Protein AF-A0A453CKP6-F1 (afdb_monomer)

Nearest PDB structures (foldseek):
  4l83-assembly1_A  TM=9.614E-01  e=2.572E-04  Brugia malayi
  2grr-assembly1_A  TM=9.349E-01  e=9.934E-04  Homo sapiens

pLDDT: mean 86.18, std 12.43, range [45.34, 96.06]

Sequence (57 aa):
MASGGIARGRLAEERKSWRKNHPHVRGFVAKPETLPDGSVNLMVWRCVIPGKPGVRK

Foldseek 3Di:
DDPDPPLLVVLVVVVVVCVVDPPVVQPWDWAFDQDPVRDGDSVHIDIDDHDDPPDDD

InterPro domains:
  IPR016135 Ubiquitin-conjugating enzyme/RWD-like [G3DSA:3.10.110.10] (1-55)
  IPR016135 Ubiquitin-conjugating enzyme/RWD-like [SSF54495] (5-54)

Radius of gyration: 14.34 Å; Cα contacts (8 Å, |Δi|>4): 49; chains: 1; bounding box: 43×25×29 Å

Mean predicted aligned error: 6.19 Å

Organism: Aegilops tauschii subsp. strangulata (NCBI:txid200361)

Solvent-accessible surface area (backbone atoms only — not comparable to full-atom values): 3749 Å² total; per-residue (Å²): 128,85,90,50,59,74,69,54,51,52,47,53,51,51,52,52,49,44,74,73,71,57,65,62,94,64,56,51,42,79,44,58,37,68,46,98,88,70,48,74,41,77,91,43,69,55,69,42,82,54,78,62,87,94,64,78,132

Structure (mmCIF, N/CA/C/O backbone):
data_AF-A0A453CKP6-F1
#
_entry.id   AF-A0A453CKP6-F1
#
loop_
_atom_site.group_PDB
_atom_site.id
_atom_site.type_symbol
_atom_site.label_atom_id
_atom_site.label_alt_id
_atom_site.label_comp_id
_atom_site.label_asym_id
_atom_site.label_entity_id
_atom_site.label_seq_id
_atom_site.pdbx_PDB_ins_code
_atom_site.Cartn_x
_atom_site.Cartn_y
_atom_site.Cartn_z
_atom_site.occupancy
_atom_site.B_iso_or_equiv
_atom_site.auth_seq_id
_atom_site.auth_comp_id
_atom_site.auth_asym_id
_atom_site.auth_atom_id
_atom_site.pdbx_PDB_model_num
ATOM 1 N N . MET A 1 1 ? 20.503 5.189 -10.415 1.00 45.34 1 MET A N 1
ATOM 2 C CA . MET A 1 1 ? 19.088 5.575 -10.210 1.00 45.34 1 MET A CA 1
ATOM 3 C C . MET A 1 1 ? 18.249 4.347 -10.500 1.00 45.34 1 MET A C 1
ATOM 5 O O . MET A 1 1 ? 18.408 3.792 -11.577 1.00 45.34 1 MET A O 1
ATOM 9 N N . ALA A 1 2 ? 17.498 3.829 -9.526 1.00 47.66 2 ALA A N 1
ATOM 10 C CA . ALA A 1 2 ? 16.831 2.535 -9.671 1.00 47.66 2 ALA A CA 1
ATOM 11 C C . ALA A 1 2 ? 15.878 2.544 -10.879 1.00 47.66 2 ALA A C 1
ATOM 13 O O . ALA A 1 2 ? 14.913 3.301 -10.919 1.00 47.66 2 ALA A O 1
ATOM 14 N N . SER A 1 3 ? 16.179 1.693 -11.856 1.00 54.88 3 SER A N 1
ATOM 15 C CA . SER A 1 3 ? 15.487 1.469 -13.127 1.00 54.88 3 SER A CA 1
ATOM 16 C C . SER A 1 3 ? 14.159 0.716 -12.949 1.00 54.88 3 SER A C 1
ATOM 18 O O . SER A 1 3 ? 13.854 -0.248 -13.646 1.00 54.88 3 SER A O 1
ATOM 20 N N . GLY A 1 4 ? 13.342 1.130 -11.983 1.00 64.06 4 GLY A N 1
ATOM 21 C CA . GLY A 1 4 ? 11.952 0.707 -11.885 1.00 64.06 4 GLY A CA 1
ATOM 22 C C . GLY A 1 4 ? 11.099 1.738 -12.606 1.00 64.06 4 GLY A C 1
ATOM 23 O O . GLY A 1 4 ? 10.999 2.855 -12.115 1.00 64.06 4 GLY A O 1
ATOM 24 N N . GLY A 1 5 ? 10.515 1.393 -13.760 1.00 84.56 5 GLY A 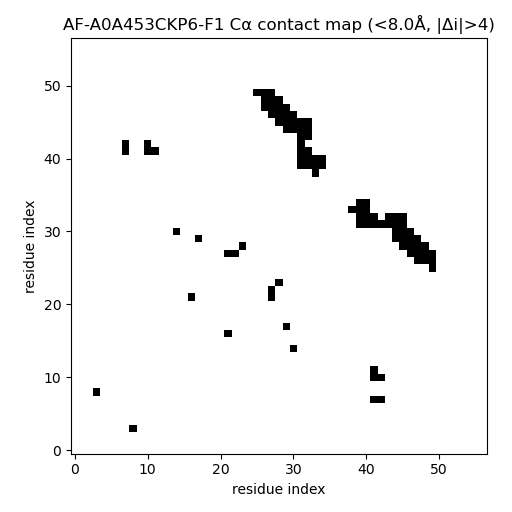N 1
ATOM 25 C CA . GLY A 1 5 ? 9.669 2.308 -14.542 1.00 84.56 5 GLY A CA 1
ATOM 26 C C . GLY A 1 5 ? 8.607 3.041 -13.705 1.00 84.56 5 GLY A C 1
A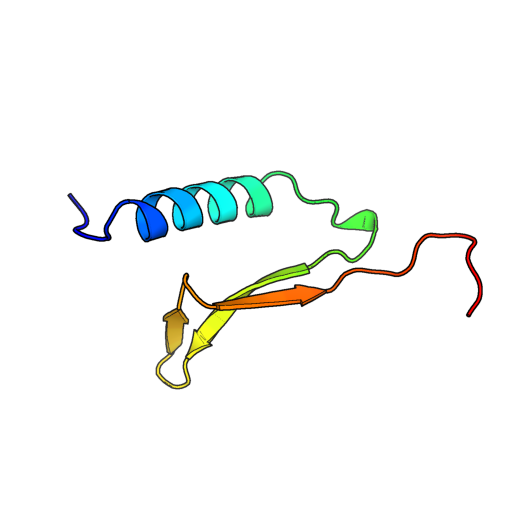TOM 27 O O . GLY A 1 5 ? 8.282 2.604 -12.602 1.00 84.56 5 GLY A O 1
ATOM 28 N N . ILE A 1 6 ? 8.056 4.139 -14.241 1.00 91.69 6 ILE A N 1
ATOM 29 C CA . ILE A 1 6 ? 7.212 5.144 -13.546 1.00 91.69 6 ILE A CA 1
ATOM 30 C C . ILE A 1 6 ? 6.237 4.539 -12.515 1.00 91.69 6 ILE A C 1
ATOM 32 O O . ILE A 1 6 ? 6.147 5.026 -11.388 1.00 91.69 6 ILE A O 1
ATOM 36 N N . ALA A 1 7 ? 5.564 3.435 -12.857 1.00 91.31 7 ALA A N 1
ATOM 37 C CA . ALA A 1 7 ? 4.659 2.720 -11.957 1.00 91.31 7 ALA A CA 1
ATOM 38 C C . ALA A 1 7 ? 5.322 2.264 -10.640 1.00 91.31 7 ALA A C 1
ATOM 40 O O . ALA A 1 7 ? 4.785 2.504 -9.560 1.00 91.31 7 ALA A O 1
ATOM 41 N N . ARG A 1 8 ? 6.506 1.638 -10.702 1.00 90.44 8 ARG A N 1
ATOM 42 C CA . ARG A 1 8 ? 7.234 1.161 -9.513 1.00 90.44 8 ARG A CA 1
ATOM 43 C C . ARG A 1 8 ? 7.711 2.316 -8.637 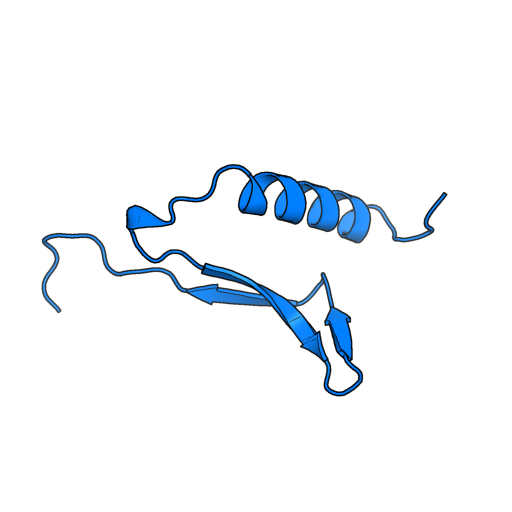1.00 90.44 8 ARG A C 1
ATOM 45 O O . ARG A 1 8 ? 7.644 2.198 -7.416 1.00 90.44 8 ARG A O 1
ATOM 52 N N . GLY A 1 9 ? 8.151 3.418 -9.251 1.00 92.94 9 GLY A N 1
ATOM 53 C CA . GLY A 1 9 ? 8.524 4.640 -8.532 1.00 92.94 9 GLY A CA 1
ATOM 54 C C . GLY A 1 9 ? 7.358 5.177 -7.705 1.00 92.94 9 GLY A C 1
ATOM 55 O O . GLY A 1 9 ? 7.473 5.316 -6.487 1.00 92.94 9 GLY A O 1
ATOM 56 N N . ARG A 1 10 ? 6.193 5.346 -8.341 1.00 94.81 10 ARG A N 1
ATOM 57 C CA . ARG A 1 10 ? 4.984 5.820 -7.659 1.00 94.81 10 ARG A CA 1
ATOM 58 C C . ARG A 1 10 ? 4.523 4.876 -6.545 1.00 94.81 10 ARG A C 1
ATOM 60 O O . ARG A 1 10 ? 4.211 5.324 -5.448 1.00 94.81 10 ARG A O 1
ATOM 67 N N . LEU A 1 11 ? 4.519 3.564 -6.781 1.00 94.94 11 LEU A N 1
ATOM 68 C CA . LEU A 1 11 ? 4.113 2.576 -5.769 1.00 94.94 11 LEU A CA 1
ATOM 69 C C . LEU A 1 11 ? 5.039 2.566 -4.541 1.00 94.94 11 LEU A C 1
ATOM 71 O O . LEU A 1 11 ? 4.581 2.337 -3.418 1.00 94.94 11 LEU A O 1
ATOM 75 N N . ALA A 1 12 ? 6.333 2.838 -4.726 1.00 93.19 12 ALA A N 1
ATOM 76 C CA . ALA A 1 12 ? 7.270 2.975 -3.616 1.00 93.19 12 ALA A CA 1
ATOM 77 C C . ALA A 1 12 ? 6.964 4.215 -2.754 1.00 93.19 12 ALA A C 1
ATOM 79 O O . ALA A 1 12 ? 7.017 4.133 -1.522 1.00 93.19 12 ALA A O 1
ATOM 80 N N . GLU A 1 13 ? 6.598 5.336 -3.383 1.00 94.62 13 GLU A N 1
ATOM 81 C CA . GLU A 1 13 ? 6.156 6.556 -2.696 1.00 94.62 13 GLU A CA 1
ATOM 82 C C . GLU A 1 13 ? 4.857 6.328 -1.917 1.00 94.62 13 GLU A C 1
ATOM 84 O O . GLU A 1 13 ? 4.797 6.649 -0.728 1.00 94.62 13 GLU A O 1
ATOM 89 N N . GLU A 1 14 ? 3.858 5.688 -2.532 1.00 94.62 14 GLU A N 1
ATOM 90 C CA . GLU A 1 14 ? 2.595 5.340 -1.866 1.00 94.62 14 GLU A CA 1
ATOM 91 C C . GLU A 1 14 ? 2.838 4.434 -0.654 1.00 94.62 14 GLU A C 1
ATOM 93 O O . GLU A 1 14 ? 2.330 4.692 0.437 1.00 94.62 14 GLU A O 1
ATOM 98 N N . ARG A 1 15 ? 3.706 3.419 -0.779 1.00 93.44 15 ARG A N 1
ATOM 99 C CA . ARG A 1 15 ? 4.086 2.560 0.355 1.00 93.44 15 ARG A CA 1
ATOM 100 C C . ARG A 1 15 ? 4.726 3.357 1.492 1.00 93.44 15 ARG A C 1
ATOM 102 O O . ARG A 1 15 ? 4.476 3.063 2.663 1.00 93.44 15 ARG A O 1
ATOM 109 N N . LYS A 1 16 ? 5.579 4.334 1.169 1.00 93.56 16 LYS A N 1
ATOM 110 C CA . LYS A 1 16 ? 6.222 5.205 2.163 1.00 93.56 16 LYS A CA 1
ATOM 111 C C . LYS A 1 16 ? 5.185 6.091 2.858 1.00 93.56 16 LYS A C 1
ATOM 113 O O . LYS A 1 16 ? 5.209 6.182 4.084 1.00 93.56 16 LYS A O 1
ATOM 118 N N . SER A 1 17 ? 4.273 6.687 2.091 1.00 94.00 17 SER A N 1
ATOM 119 C CA . SER A 1 17 ? 3.167 7.509 2.596 1.00 94.00 17 SER A CA 1
ATOM 120 C C . SER A 1 17 ? 2.245 6.705 3.518 1.00 94.00 17 SER A C 1
ATOM 122 O O . SER A 1 17 ? 2.021 7.091 4.666 1.00 94.00 17 SER A O 1
ATOM 124 N N . TRP A 1 18 ? 1.826 5.516 3.073 1.00 93.06 18 TRP A N 1
ATOM 125 C CA . TRP A 1 18 ? 0.991 4.593 3.837 1.00 93.06 18 TRP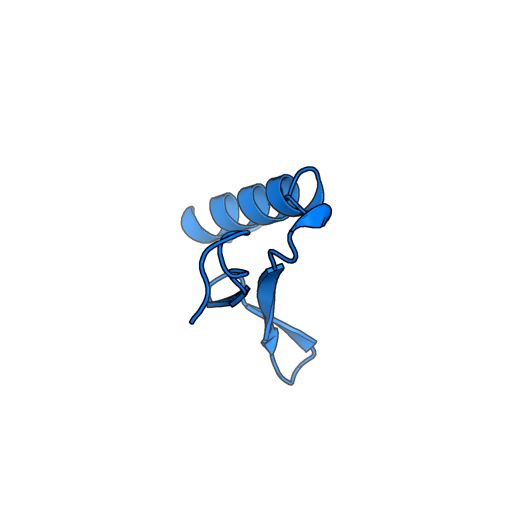 A CA 1
ATOM 126 C C . TRP A 1 18 ? 1.638 4.207 5.168 1.00 93.06 18 TRP A C 1
ATOM 128 O O . TRP A 1 18 ? 1.025 4.321 6.224 1.00 93.06 18 TRP A O 1
ATOM 138 N N . ARG A 1 19 ? 2.918 3.817 5.158 1.00 90.75 19 ARG A N 1
ATOM 139 C 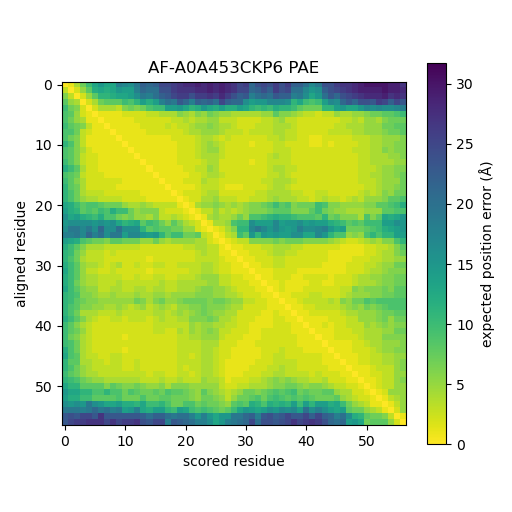CA . ARG A 1 19 ? 3.645 3.484 6.396 1.00 90.75 19 ARG A CA 1
ATOM 140 C C . ARG A 1 19 ? 3.738 4.650 7.379 1.00 90.75 19 ARG A C 1
ATOM 142 O O . ARG A 1 19 ? 3.878 4.390 8.568 1.00 90.75 19 ARG A O 1
ATOM 149 N N . LYS A 1 20 ? 3.709 5.895 6.896 1.00 90.06 20 LYS A N 1
ATOM 150 C CA . LYS A 1 20 ? 3.762 7.085 7.747 1.00 90.06 20 LYS A CA 1
ATOM 151 C C . LYS A 1 20 ? 2.401 7.371 8.378 1.00 90.06 20 LYS A C 1
ATOM 153 O O . LYS A 1 20 ? 2.332 7.537 9.586 1.00 90.06 20 LYS A O 1
ATOM 158 N N . ASN A 1 21 ? 1.347 7.419 7.565 1.00 85.25 21 ASN A N 1
ATOM 159 C CA . ASN A 1 21 ? 0.041 7.939 7.965 1.00 85.25 21 ASN A CA 1
ATOM 160 C C . ASN A 1 21 ? -1.104 7.091 7.391 1.00 85.25 21 ASN A C 1
ATOM 162 O O . ASN A 1 21 ? -1.883 7.578 6.571 1.00 85.25 21 ASN A O 1
ATOM 166 N N . HIS A 1 22 ? -1.235 5.834 7.820 1.00 83.06 22 HIS A N 1
ATOM 167 C CA . HIS A 1 22 ? -2.449 5.059 7.546 1.00 83.06 22 HIS A CA 1
ATOM 168 C C . HIS A 1 22 ? -3.323 4.914 8.799 1.00 83.06 22 HIS A C 1
ATOM 170 O O . HIS A 1 22 ? -2.815 4.978 9.920 1.00 83.06 22 HIS A O 1
ATOM 176 N N . PRO A 1 23 ? -4.648 4.740 8.652 1.00 80.62 23 PRO A N 1
ATOM 177 C CA . PRO A 1 23 ? -5.560 4.625 9.786 1.00 80.62 23 PRO A CA 1
ATOM 178 C C . PRO A 1 23 ? -5.438 3.251 10.477 1.00 80.62 23 PRO A C 1
ATOM 180 O O . PRO A 1 23 ? -6.304 2.387 10.324 1.00 80.62 23 PRO A O 1
ATOM 183 N N . HIS A 1 24 ? -4.382 3.061 11.282 1.00 66.50 24 HIS A N 1
ATOM 184 C CA . HIS A 1 24 ? -4.148 1.845 12.085 1.00 66.50 24 HIS A CA 1
ATOM 185 C C . HIS A 1 24 ? -5.339 1.536 13.003 1.00 66.50 24 HIS A C 1
ATOM 187 O O . HIS A 1 24 ? -5.743 0.386 13.148 1.00 66.50 24 HIS A O 1
ATOM 193 N N . VAL A 1 25 ? -5.932 2.586 13.582 1.00 63.44 25 VAL A N 1
ATOM 194 C CA . VAL A 1 25 ? -6.987 2.513 14.608 1.00 63.44 25 VAL A CA 1
ATOM 195 C C . VAL A 1 25 ? -8.260 1.822 14.105 1.00 63.44 25 VAL A C 1
ATOM 197 O O . VAL A 1 25 ? -9.093 1.405 14.901 1.00 63.44 25 VAL A O 1
ATOM 200 N N . ARG A 1 26 ? -8.431 1.687 12.783 1.00 68.69 26 ARG A N 1
ATOM 201 C CA . ARG A 1 26 ? -9.603 1.032 12.190 1.00 68.69 26 ARG A CA 1
ATOM 202 C C . ARG A 1 26 ? -9.315 -0.349 11.607 1.00 68.69 26 ARG A C 1
ATOM 204 O O . ARG A 1 26 ? -10.267 -0.995 11.206 1.00 68.69 26 ARG A O 1
ATOM 211 N N . GLY A 1 27 ? -8.068 -0.826 11.591 1.00 83.81 27 GLY A N 1
ATOM 212 C CA . GLY A 1 27 ? -7.729 -2.150 11.044 1.00 83.81 27 GLY A CA 1
ATOM 213 C C . GLY A 1 27 ? -7.560 -2.186 9.521 1.00 83.81 27 GLY A C 1
ATOM 214 O O . GLY A 1 27 ? -7.650 -3.254 8.918 1.00 83.81 27 GLY A O 1
ATOM 215 N N . PHE A 1 28 ? -7.317 -1.035 8.885 1.00 90.94 28 PHE A N 1
ATOM 216 C CA . PHE A 1 28 ? -6.927 -0.999 7.475 1.00 90.94 28 PHE A CA 1
ATOM 217 C C . PHE A 1 28 ? -5.515 -1.553 7.306 1.00 90.94 28 PHE A C 1
ATOM 219 O O . PHE A 1 28 ? -4.585 -1.115 7.981 1.00 90.94 28 PHE A O 1
ATOM 226 N N . VAL A 1 29 ? -5.346 -2.465 6.353 1.00 92.06 29 VAL A N 1
ATOM 227 C CA . VAL A 1 29 ? -4.039 -3.014 5.983 1.00 92.06 29 VAL A CA 1
ATOM 228 C C . VAL A 1 29 ? -3.855 -2.842 4.486 1.00 92.06 29 VAL A C 1
ATOM 230 O O . VAL A 1 29 ? -4.755 -3.159 3.717 1.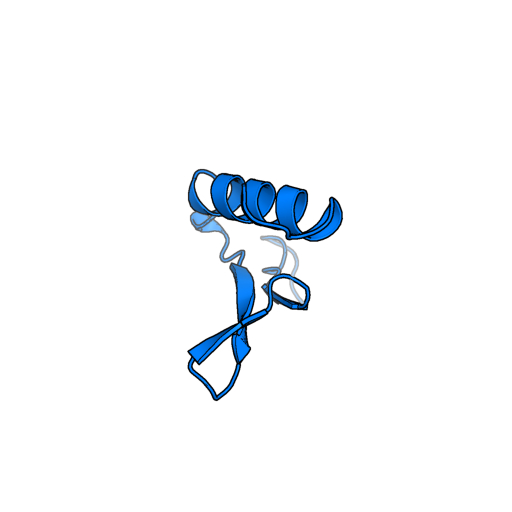00 92.06 29 VAL A O 1
ATOM 233 N N . ALA A 1 30 ? -2.681 -2.383 4.068 1.00 93.94 30 ALA A N 1
ATOM 234 C CA . ALA A 1 30 ? -2.238 -2.451 2.683 1.00 93.94 30 ALA A CA 1
ATOM 235 C C . ALA A 1 30 ? -0.734 -2.723 2.680 1.00 93.94 30 ALA A C 1
ATOM 237 O O . ALA A 1 30 ? 0.060 -1.927 3.188 1.00 93.94 30 ALA A O 1
ATOM 238 N N . LYS A 1 31 ? -0.335 -3.881 2.156 1.00 93.06 31 LYS A N 1
ATOM 239 C CA . LYS A 1 31 ? 1.077 -4.253 2.023 1.00 93.06 31 LYS A CA 1
ATOM 240 C C . LYS A 1 31 ? 1.324 -4.954 0.688 1.00 93.06 31 LYS A C 1
ATOM 242 O O . LYS A 1 31 ? 0.482 -5.757 0.286 1.00 93.06 31 LYS A O 1
ATOM 247 N N . PRO A 1 32 ? 2.452 -4.686 0.012 1.00 96.06 32 PRO A N 1
ATOM 248 C CA . PRO A 1 32 ? 2.819 -5.432 -1.183 1.00 96.06 32 PRO A CA 1
ATOM 249 C C . PRO A 1 32 ? 3.046 -6.908 -0.844 1.00 96.06 32 PRO A C 1
ATOM 251 O O . PRO A 1 32 ? 3.367 -7.256 0.298 1.00 96.06 32 PRO A O 1
ATOM 254 N N . GLU A 1 33 ? 2.860 -7.769 -1.831 1.00 96.06 33 GLU A N 1
ATOM 255 C CA . GLU A 1 33 ? 3.056 -9.202 -1.685 1.00 96.06 33 GLU A CA 1
ATOM 256 C C . GLU A 1 33 ? 4.535 -9.543 -1.483 1.00 96.06 33 GLU A C 1
ATOM 258 O O . GLU A 1 33 ? 5.411 -9.046 -2.192 1.00 96.06 33 GLU A O 1
ATOM 263 N N . THR A 1 34 ? 4.801 -10.406 -0.504 1.00 94.50 34 THR A N 1
ATOM 264 C CA . THR A 1 34 ? 6.100 -11.058 -0.342 1.00 94.50 34 THR A CA 1
ATOM 265 C C . THR A 1 34 ? 6.044 -12.385 -1.080 1.00 94.50 34 THR A C 1
ATOM 267 O O . THR A 1 34 ? 5.180 -13.216 -0.793 1.00 94.50 34 THR A O 1
ATOM 270 N N . LEU A 1 35 ? 6.938 -12.552 -2.046 1.00 93.19 35 LEU A N 1
ATOM 271 C CA . LEU A 1 35 ? 7.083 -13.773 -2.823 1.00 93.19 35 LEU A CA 1
ATOM 272 C C . LEU A 1 35 ? 7.778 -14.865 -1.981 1.00 93.19 35 LEU A C 1
ATOM 274 O O . LEU A 1 35 ? 8.411 -14.549 -0.969 1.00 93.19 35 LEU A O 1
ATOM 278 N N . PRO A 1 36 ? 7.676 -16.152 -2.365 1.00 95.25 36 PRO A N 1
ATOM 279 C CA . PRO A 1 36 ? 8.300 -17.254 -1.624 1.00 95.25 36 PRO A CA 1
ATOM 280 C C . PRO A 1 36 ? 9.825 -17.145 -1.482 1.00 95.25 36 PRO A C 1
ATOM 282 O O . PRO A 1 36 ? 10.394 -17.696 -0.548 1.00 95.25 36 PRO A O 1
ATOM 285 N N . ASP A 1 37 ? 10.479 -16.414 -2.385 1.00 93.81 37 ASP A N 1
ATOM 286 C CA . ASP A 1 37 ? 11.915 -16.119 -2.352 1.00 93.81 37 ASP A CA 1
ATOM 287 C C . ASP A 1 37 ? 12.289 -14.986 -1.368 1.00 93.81 37 ASP A C 1
ATOM 289 O O . ASP A 1 37 ? 13.458 -14.629 -1.239 1.00 93.81 37 ASP A O 1
ATOM 293 N N . GLY A 1 38 ? 11.304 -14.399 -0.678 1.00 91.75 38 GLY A N 1
ATOM 294 C CA . GLY A 1 38 ? 11.478 -13.283 0.252 1.00 91.75 38 GLY A CA 1
ATOM 295 C C . GLY A 1 38 ? 11.522 -11.905 -0.413 1.00 91.75 38 GLY A C 1
ATOM 296 O O . GLY A 1 38 ? 11.526 -10.887 0.287 1.00 91.75 38 GLY A O 1
ATOM 297 N N . SER A 1 39 ? 11.509 -11.836 -1.746 1.00 92.88 39 SER A N 1
ATOM 298 C CA . SER A 1 39 ? 11.436 -10.573 -2.472 1.00 92.88 39 SER A CA 1
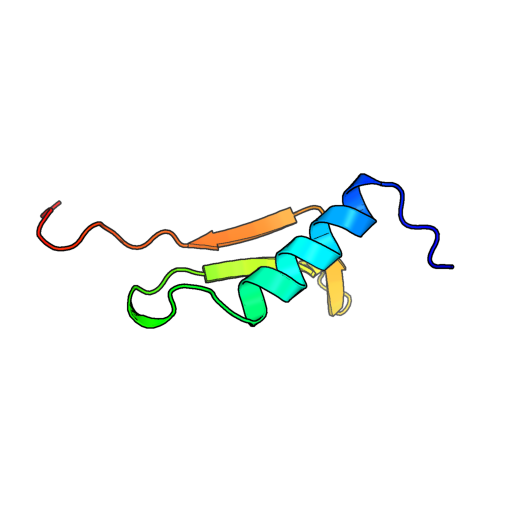ATOM 299 C C . SER A 1 39 ? 10.028 -9.965 -2.392 1.00 92.88 39 SER A C 1
ATOM 301 O O . SER A 1 39 ? 9.037 -10.634 -2.093 1.00 92.88 39 SER A O 1
ATOM 303 N N . VAL A 1 40 ? 9.925 -8.651 -2.608 1.00 93.19 40 VAL A N 1
ATOM 304 C CA . VAL A 1 40 ? 8.651 -7.922 -2.528 1.00 93.19 40 VAL A CA 1
ATOM 305 C C . VAL A 1 40 ? 8.187 -7.534 -3.923 1.00 93.19 40 VAL A C 1
ATOM 307 O O . VAL A 1 40 ? 8.856 -6.768 -4.620 1.00 93.19 40 VAL A O 1
ATOM 310 N N . ASN A 1 41 ? 6.993 -7.982 -4.296 1.00 93.81 41 ASN A N 1
ATOM 311 C CA . ASN A 1 41 ? 6.344 -7.576 -5.530 1.00 93.81 41 ASN A CA 1
ATOM 312 C C . ASN A 1 41 ? 5.480 -6.331 -5.294 1.00 93.81 41 ASN A C 1
ATOM 314 O O . ASN A 1 41 ? 4.349 -6.414 -4.824 1.00 93.81 41 ASN A O 1
ATOM 318 N N . LEU A 1 42 ? 5.997 -5.156 -5.664 1.00 93.00 42 LEU A N 1
ATOM 319 C CA . LEU A 1 42 ? 5.253 -3.895 -5.555 1.00 93.00 42 LEU A CA 1
ATOM 320 C C . LEU A 1 42 ? 4.018 -3.825 -6.464 1.00 93.00 42 LEU A C 1
ATOM 322 O O . LEU A 1 42 ? 3.201 -2.933 -6.269 1.00 93.00 42 LEU A O 1
ATOM 326 N N . MET A 1 43 ? 3.869 -4.723 -7.440 1.00 93.69 43 MET A N 1
ATOM 327 C CA . MET A 1 43 ? 2.741 -4.703 -8.377 1.00 93.69 43 MET A CA 1
ATOM 328 C C . MET A 1 43 ? 1.498 -5.422 -7.838 1.00 93.69 43 MET A C 1
ATOM 330 O O . MET A 1 43 ? 0.426 -5.274 -8.414 1.00 93.69 43 MET A O 1
ATOM 334 N N . VAL A 1 44 ? 1.618 -6.179 -6.741 1.00 94.38 44 VAL A N 1
ATOM 335 C CA . VAL A 1 44 ? 0.512 -6.932 -6.132 1.00 94.38 44 VAL A CA 1
ATOM 336 C C . VAL A 1 44 ? 0.419 -6.581 -4.655 1.00 94.38 44 VAL A C 1
ATOM 338 O O . VAL A 1 44 ? 1.422 -6.594 -3.946 1.00 94.38 44 VAL A O 1
ATOM 341 N N . TRP A 1 45 ? -0.783 -6.247 -4.182 1.00 95.19 45 TRP A N 1
ATOM 342 C CA . TRP A 1 45 ? -1.009 -5.771 -2.818 1.00 95.19 45 TRP A CA 1
ATOM 343 C C . TRP A 1 45 ? -2.063 -6.607 -2.108 1.00 95.19 45 TRP A C 1
ATOM 345 O O . TRP A 1 45 ? -3.137 -6.878 -2.640 1.00 95.19 45 TRP A O 1
ATOM 355 N N . ARG A 1 46 ? -1.759 -6.977 -0.864 1.00 93.75 46 ARG A N 1
ATOM 356 C CA . ARG A 1 46 ? -2.703 -7.598 0.059 1.00 93.75 46 ARG A CA 1
ATOM 357 C C . ARG A 1 46 ? -3.318 -6.503 0.917 1.00 93.75 46 ARG A C 1
ATOM 359 O O . ARG A 1 46 ? -2.644 -5.926 1.779 1.00 93.75 46 ARG A O 1
ATOM 366 N N . CYS A 1 47 ? -4.590 -6.229 0.653 1.00 94.25 47 CYS A N 1
ATOM 367 C CA . CYS A 1 47 ? -5.351 -5.173 1.305 1.00 94.25 47 CYS A CA 1
ATOM 368 C C . CYS A 1 47 ? -6.466 -5.757 2.177 1.00 94.25 47 CYS A C 1
ATOM 370 O O . CYS A 1 47 ? -7.108 -6.735 1.803 1.00 94.25 47 CYS A O 1
ATOM 372 N N . VAL A 1 48 ? -6.710 -5.135 3.329 1.00 92.25 48 VAL A N 1
ATOM 373 C CA . VAL A 1 48 ? -7.834 -5.437 4.219 1.00 92.25 48 VAL A CA 1
ATOM 374 C C . VAL A 1 48 ? -8.582 -4.143 4.481 1.00 92.25 48 VAL A C 1
ATOM 376 O O . VAL A 1 48 ? -7.996 -3.165 4.952 1.00 92.25 48 VAL A O 1
ATOM 379 N N . ILE A 1 49 ? -9.877 -4.159 4.170 1.00 90.19 49 ILE A N 1
ATOM 380 C CA . ILE A 1 49 ? -10.791 -3.054 4.435 1.00 90.19 49 ILE A CA 1
ATOM 381 C C . ILE A 1 49 ? -11.715 -3.489 5.579 1.00 90.19 49 ILE A C 1
ATOM 383 O O . ILE A 1 49 ? -12.530 -4.395 5.394 1.00 90.19 49 ILE A O 1
ATOM 387 N N . PRO A 1 50 ? -11.584 -2.886 6.767 1.00 89.56 50 PRO A N 1
ATOM 388 C CA . PRO A 1 50 ? -12.458 -3.160 7.896 1.00 89.56 50 PRO A CA 1
ATOM 389 C C . PRO A 1 50 ? -13.872 -2.641 7.606 1.00 89.56 50 PRO A C 1
ATOM 391 O O . PRO A 1 50 ? -14.057 -1.623 6.935 1.00 89.56 50 PRO A O 1
ATOM 394 N N . GLY A 1 51 ? -14.882 -3.329 8.140 1.00 85.94 51 GLY A N 1
ATOM 395 C CA . GLY A 1 51 ? -16.271 -2.881 8.048 1.00 85.94 51 GLY A CA 1
ATOM 396 C C . GLY A 1 51 ? -16.468 -1.506 8.692 1.00 85.94 51 GLY A C 1
ATOM 397 O O . GLY A 1 51 ? -15.804 -1.156 9.672 1.00 85.94 51 GLY A O 1
ATOM 398 N N . LYS A 1 52 ? -17.394 -0.711 8.148 1.00 84.38 52 LYS A N 1
ATOM 399 C CA . LYS A 1 52 ? -17.723 0.597 8.723 1.00 84.38 52 LYS A CA 1
ATOM 400 C C . LYS A 1 52 ? -18.346 0.403 10.118 1.00 84.38 52 LYS A C 1
ATOM 402 O O . LYS A 1 52 ? -19.279 -0.392 10.244 1.00 84.38 52 LYS A O 1
ATOM 407 N N . PRO A 1 53 ? -17.890 1.135 11.153 1.00 81.44 53 PRO A N 1
ATOM 408 C CA . PRO A 1 53 ? -18.507 1.070 12.475 1.00 81.44 53 PRO A CA 1
ATOM 409 C C . PRO A 1 53 ? -20.010 1.361 12.409 1.00 81.44 53 PRO A C 1
ATOM 411 O O . PRO A 1 53 ? -20.433 2.272 11.697 1.00 81.44 53 PRO A O 1
ATOM 414 N N . GLY A 1 54 ? -20.807 0.588 13.148 1.00 82.38 54 GLY A N 1
ATOM 415 C CA . GLY A 1 54 ? -22.262 0.762 13.230 1.00 82.38 54 GLY A CA 1
ATOM 416 C C . GLY A 1 54 ? -23.067 0.135 12.087 1.00 82.38 54 GLY A C 1
ATOM 417 O O . GLY A 1 54 ? -24.290 0.122 12.160 1.00 82.38 54 GLY A O 1
ATOM 418 N N . VAL A 1 55 ? -22.417 -0.430 11.066 1.00 78.19 55 VAL A N 1
ATOM 419 C CA . VAL A 1 55 ? -23.096 -1.209 10.021 1.00 78.19 55 VAL A CA 1
ATOM 420 C C . VAL A 1 55 ? -23.012 -2.684 10.418 1.00 78.19 55 VAL A C 1
ATOM 422 O O . VAL A 1 55 ? -21.941 -3.287 10.344 1.00 78.19 55 VAL A O 1
ATOM 425 N N . ARG A 1 56 ? -24.113 -3.258 10.925 1.00 71.00 56 ARG A N 1
ATOM 426 C CA . ARG A 1 56 ? -24.195 -4.709 11.175 1.00 71.00 56 ARG A CA 1
ATOM 427 C C . ARG A 1 56 ? -24.306 -5.437 9.831 1.00 71.00 56 ARG A C 1
ATOM 429 O O . ARG A 1 56 ? -24.849 -4.877 8.882 1.00 71.00 56 ARG A O 1
ATOM 436 N N . LYS A 1 57 ? -23.736 -6.642 9.765 1.00 60.91 57 LYS A N 1
ATOM 437 C CA . LYS A 1 57 ? -23.960 -7.569 8.649 1.00 60.91 57 LYS A CA 1
ATOM 438 C C . LYS A 1 57 ? -25.420 -7.991 8.590 1.00 60.91 57 LYS A C 1
ATOM 440 O O . LYS A 1 57 ? -26.015 -8.113 9.687 1.00 60.91 57 LYS A O 1
#

Secondary structure (DSSP, 8-state):
-----HHHHHHHHHHHHHHHS--GGGT-EEEEEEPTTS-EEEEEEEEE-PPPTT---

=== Feature glossary ===
The record interleaves many kinds of information about one protein. Here is each kind framed as the question it answers.

Q: What does the local fold look like, residue by residue?
A: A 3Di character summarizes, for each residue, the relative orientation of the Cα frame of its nearest spatial neighbor. Because it encodes fold topology rather than chemistry, 3Di alignments detect remote structural similarity that sequence alignment misses.

Q: Which residues are in helices, strands, or loops?
A: Secondary structure is the local, repeating backbone conformation. DSSP classifies it into eight states by reading the hydrogen-bond network: three helix types (H, G, I), two β types (E, B), two non-regular types (T, S), and unstructured coil (-).

Q: How big and how compact is the whole molecule?
A: Three whole-structure scalars: the radius of gyration (RMS distance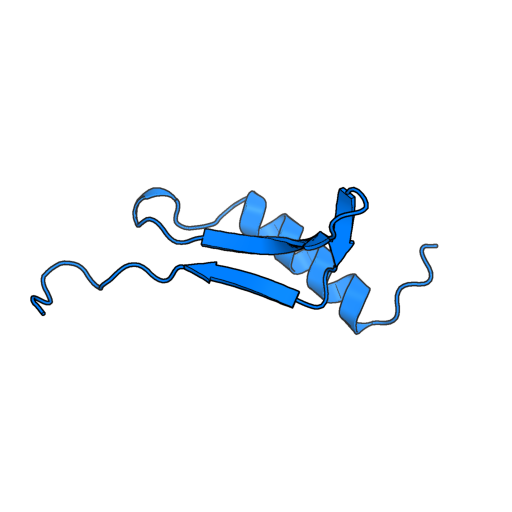 of Cα from centroid, in Å), the count of Cα–Cα contacts (pairs closer than 8 Å and separated by more than four residues in sequence — i.e. tertiar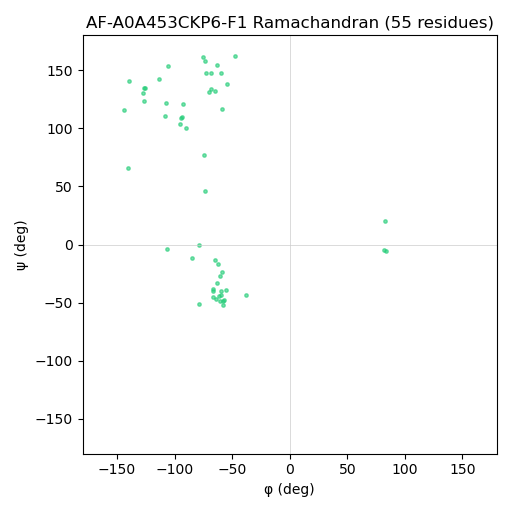y, not local, contacts), and the bounding-box dimensions. Together they distinguish compact globular folds from extended fibres or disordered chains.

Q: How confident is the AlphaFold model at each residue?
A: For AlphaFold models, the B-factor field carries pLDDT — the model's own estimate of local accuracy on a 0–100 scale. Regions with pLDDT<50 should be treated as essentially unmodeled; they often correspond to intrinsically disordered segments.

Q: What family and function is it annotated with?
A: Functional annotations link the protein to curated databases. InterPro entries identify conserved domains and families by matching the sequence against member-database signatures (Pfam, PROSITE, CDD, …). Gene Ontology (GO) terms describe molecular function, biological process, and cellular component in a controlled vocabulary. CATH places the structure in a hierarchical fold classification (Class/Architecture/Topology/Homologous-superfamily). The organism is the source species.

Q: What known structures does this most resemble?
A: Nearest PDB neighbors are the top structural matches found by Foldseek when searching this structure against the entire Protein Data Bank. Each hit reports a TM-score (0 to 1; >0.5 almost always implies the same fold) and an E-value. These are *structural* homologs — they may share no detectable sequence similarity.

Q: Which residues are buried vs exposed?
A: Solvent-accessible surface area (SASA) is the area in Å² traced out by the centre of a 1.4 Å probe sphere (a water molecule) rolled over the protein's van der Waals surface (Shrake–Rupley / Lee–Richards construction). Buried residues have near-zero SASA; fully exposed residues can exceed 200 Å². The total SASA scales roughly with the number of surface residues.

Q: What are the backbone torsion angles?
A: φ (phi) and ψ (psi) are the two rotatable backbone dihedrals per residue: φ is the C(i-1)–N–Cα–C torsion, ψ is the N–Cα–C–N(i+1) torsion, both in degrees on (−180°, 180°]. α-helical residues cluster near (−60°, −45°); β-strand residues near (−120°, +130°). A Ramachandran plot is simply a scatter of (φ, ψ) for every residue.

Q: Are the domains correctly placed relative to each other?
A: Predicted aligned error is AlphaFold's pairwise confidence. Unlike pLDDT (per-residue), PAE is per-residue-pair and captures whether two parts of the structure are correctly placed relative to each other. Units are ångströms of expected positional error.

Q: What if only a Cα trace is available?
A: P-SEA three-state annotation labels each residue as helix, strand, or coil based purely on the geometry of the Cα trace. It serves as a fallback when the full backbone (and thus DSSP) is unavailable.

Q: What is the amino-acid chain?
A: This is the polypeptide sequence — one letter per residue, N-terminus first. Length ranges from a few dozen residues for small domains to over a thousand for large multi-domain proteins.

Q: What do the rendered images show?
A: The six renders are orthographic views along the three Cartesian axes in both directions. Representation (cartoon, sticks, or surface) and color scheme (sequence-rainbow or by-chain) vary across proteins so the training set covers all the common visualization conventions.

Q: What do the diagnostic plots show?
A: Plot images: a contact map (which residues are close in 3D, as an N×N binary image), a Ramachandran scatter (backbone torsion angles, revealing secondary-structure composition at a glance), and — for AlphaFold structures — a PAE heatmap (pairwise prediction confidence).

Q: How mobile is each atom in the crystal?
A: B-factor (Debye–Waller factor) reflects atomic displacement in the crystal lattice. It is an experimental observable (units Å²), not a prediction; low values mean the atom is pinned down, high values mean it moves or is heterogeneous across the crystal.

Q: Where is each backbone atom in 3D?
A: The mmCIF table is the protein's shape written out atom by atom. For each backbone N, Cα, C, and carbonyl O, it records an (x, y, z) coordinate triple in Å plus the residue type, chain letter, and residue number.